Protein AF-A0A7S1S1S5-F1 (afdb_monomer_lite)

Structure (mmCIF, N/CA/C/O backbone):
data_AF-A0A7S1S1S5-F1
#
_entry.id   AF-A0A7S1S1S5-F1
#
loop_
_atom_site.group_PDB
_atom_site.id
_atom_site.type_symbol
_atom_site.label_atom_id
_atom_site.label_alt_id
_atom_site.label_comp_id
_atom_site.label_asym_id
_atom_site.label_entity_id
_atom_site.label_seq_id
_atom_site.pdbx_PDB_ins_code
_atom_site.Cartn_x
_atom_site.Cartn_y
_atom_site.Cartn_z
_atom_site.occupancy
_atom_site.B_iso_or_equiv
_atom_site.auth_seq_id
_atom_site.auth_comp_id
_atom_site.auth_asym_id
_atom_site.auth_atom_id
_atom_site.pdbx_PDB_model_num
ATOM 1 N N . ARG A 1 1 ? 4.922 -14.603 -1.356 1.00 50.31 1 ARG A N 1
ATOM 2 C CA . ARG A 1 1 ? 5.973 -14.947 -2.346 1.00 50.31 1 ARG A CA 1
ATOM 3 C C . ARG A 1 1 ? 5.656 -14.149 -3.603 1.00 50.31 1 ARG A C 1
ATOM 5 O O . ARG A 1 1 ? 4.478 -14.105 -3.944 1.00 50.31 1 ARG A O 1
ATOM 12 N N . MET A 1 2 ? 6.611 -13.424 -4.201 1.00 41.62 2 MET A N 1
ATOM 13 C CA . MET A 1 2 ? 6.336 -12.754 -5.485 1.00 41.62 2 MET A CA 1
ATOM 14 C C . MET A 1 2 ? 5.922 -13.810 -6.526 1.00 41.62 2 MET A C 1
ATOM 16 O O . MET A 1 2 ? 6.319 -14.955 -6.340 1.00 41.62 2 MET A O 1
ATOM 20 N N . PRO A 1 3 ? 5.069 -13.480 -7.516 1.00 41.44 3 PRO A N 1
ATOM 21 C CA . PRO A 1 3 ? 4.644 -14.436 -8.533 1.00 41.44 3 PRO A CA 1
ATOM 22 C C . PRO A 1 3 ? 5.728 -14.640 -9.606 1.00 41.44 3 PRO A C 1
ATOM 24 O O . PRO A 1 3 ? 6.526 -13.718 -9.837 1.00 41.44 3 PRO A O 1
ATOM 27 N N . PRO A 1 4 ? 5.705 -15.780 -10.325 1.00 43.69 4 PRO A N 1
ATOM 28 C CA . PRO A 1 4 ? 6.701 -16.079 -11.344 1.00 43.69 4 PRO A CA 1
ATOM 29 C C . PRO A 1 4 ? 6.782 -14.958 -12.387 1.00 43.69 4 PRO A C 1
ATOM 31 O O . PRO A 1 4 ? 5.736 -14.433 -12.785 1.00 43.69 4 PRO A O 1
ATOM 34 N N . PRO A 1 5 ? 7.987 -14.569 -12.849 1.00 51.41 5 PRO A N 1
ATOM 35 C CA . PRO A 1 5 ? 9.306 -15.176 -12.611 1.00 51.41 5 PRO A CA 1
ATOM 36 C C . PRO A 1 5 ? 10.100 -14.570 -11.433 1.00 51.41 5 PRO A C 1
ATOM 38 O O . PRO A 1 5 ? 11.313 -14.745 -11.368 1.00 51.41 5 PRO A O 1
ATOM 41 N N . TYR A 1 6 ? 9.462 -13.810 -10.541 1.00 59.28 6 TYR A N 1
ATOM 42 C CA . TYR A 1 6 ? 10.158 -13.046 -9.492 1.00 59.28 6 TYR A CA 1
ATOM 43 C C . TYR A 1 6 ? 10.265 -13.790 -8.155 1.00 59.28 6 TYR A C 1
ATOM 45 O O . TYR A 1 6 ? 10.678 -13.208 -7.150 1.00 59.28 6 TYR A O 1
ATOM 53 N N . ASP A 1 7 ? 9.870 -15.062 -8.139 1.00 50.50 7 ASP A N 1
ATOM 54 C CA . ASP A 1 7 ? 10.005 -15.975 -7.012 1.00 50.50 7 ASP A CA 1
ATOM 55 C C . ASP A 1 7 ? 11.476 -15.983 -6.572 1.00 50.50 7 ASP A C 1
ATOM 57 O O . ASP A 1 7 ? 12.373 -16.324 -7.336 1.00 50.50 7 ASP A O 1
ATOM 61 N N . ASP A 1 8 ? 11.720 -15.570 -5.330 1.00 52.34 8 ASP A N 1
ATOM 62 C CA . ASP A 1 8 ? 13.009 -15.664 -4.636 1.00 52.34 8 ASP A CA 1
ATOM 63 C C . ASP A 1 8 ? 14.132 -14.724 -5.138 1.00 52.34 8 ASP A C 1
ATOM 65 O O . ASP A 1 8 ? 15.265 -14.799 -4.658 1.00 52.34 8 ASP A O 1
ATOM 69 N N . VAL A 1 9 ? 13.828 -13.763 -6.018 1.00 48.09 9 VAL A N 1
ATOM 70 C CA . VAL A 1 9 ? 14.801 -12.739 -6.435 1.00 48.09 9 VAL A CA 1
ATOM 71 C C . VAL A 1 9 ? 14.789 -11.577 -5.437 1.00 48.09 9 VAL A C 1
ATOM 73 O O . VAL A 1 9 ? 14.011 -10.629 -5.557 1.00 48.09 9 VAL A O 1
ATOM 76 N N . ALA A 1 10 ? 15.662 -11.637 -4.431 1.00 51.69 10 ALA A N 1
ATOM 77 C CA . ALA A 1 10 ? 16.105 -10.424 -3.749 1.00 51.69 10 ALA A CA 1
ATOM 78 C C . ALA A 1 10 ? 16.878 -9.550 -4.752 1.00 51.69 10 ALA A C 1
ATOM 80 O O . ALA A 1 10 ? 17.476 -10.075 -5.693 1.00 51.69 10 ALA A O 1
ATOM 81 N N . ALA A 1 11 ? 16.888 -8.227 -4.565 1.00 51.31 11 ALA A N 1
ATOM 82 C CA . ALA A 1 11 ? 17.874 -7.399 -5.251 1.00 51.31 11 ALA A CA 1
ATOM 83 C C . ALA A 1 11 ? 19.258 -7.951 -4.879 1.00 51.31 11 ALA A C 1
ATOM 85 O O . ALA A 1 11 ? 19.667 -7.857 -3.725 1.00 51.31 11 ALA A O 1
ATOM 86 N N . LEU A 1 12 ? 19.906 -8.628 -5.827 1.00 52.56 12 LEU A N 1
ATOM 87 C CA . LEU A 1 12 ? 21.230 -9.192 -5.617 1.00 52.56 12 LEU A CA 1
ATOM 88 C C . LEU A 1 12 ? 22.216 -8.037 -5.496 1.00 52.56 12 LEU A C 1
ATOM 90 O O . LEU A 1 12 ? 22.081 -7.028 -6.201 1.00 52.56 12 LEU A O 1
ATOM 94 N N . ASP A 1 13 ? 23.215 -8.203 -4.634 1.00 56.25 13 ASP A N 1
ATOM 95 C CA . ASP A 1 13 ? 24.378 -7.333 -4.680 1.00 56.25 13 ASP A CA 1
ATOM 96 C C . ASP A 1 13 ? 24.932 -7.351 -6.110 1.00 56.25 13 ASP A C 1
ATOM 98 O O . ASP A 1 13 ? 25.000 -8.388 -6.778 1.00 56.25 13 ASP A O 1
ATOM 102 N N . ILE A 1 14 ? 25.241 -6.167 -6.637 1.00 60.12 14 ILE A N 1
ATOM 103 C CA . ILE A 1 14 ? 25.788 -6.063 -7.984 1.00 60.12 14 ILE A CA 1
ATOM 104 C C . ILE A 1 14 ? 27.209 -6.618 -7.921 1.00 60.12 14 ILE A C 1
ATOM 106 O O . ILE A 1 14 ? 28.094 -5.973 -7.360 1.00 60.12 14 ILE A O 1
ATOM 110 N N . GLU A 1 15 ? 27.410 -7.803 -8.502 1.00 68.50 15 GLU A N 1
ATOM 111 C CA . GLU A 1 15 ? 28.732 -8.422 -8.628 1.00 68.50 15 GLU A CA 1
ATOM 112 C C . GLU A 1 15 ? 29.760 -7.417 -9.182 1.00 68.50 15 GLU A C 1
ATOM 114 O O . GLU A 1 15 ? 29.417 -6.639 -10.083 1.00 68.50 15 GLU A O 1
ATOM 119 N N . PRO A 1 16 ? 31.022 -7.426 -8.714 1.00 65.56 16 PRO A N 1
ATOM 120 C CA . PRO A 1 16 ? 32.037 -6.454 -9.130 1.00 65.56 16 PRO A CA 1
ATOM 121 C C . PRO A 1 16 ? 32.195 -6.322 -10.654 1.00 65.56 16 PRO A C 1
ATOM 123 O O . PRO A 1 16 ? 32.402 -5.230 -11.179 1.00 65.56 16 PRO A O 1
ATOM 126 N N . GLU A 1 17 ? 32.015 -7.419 -11.384 1.00 68.25 17 GLU A N 1
ATOM 127 C CA . GLU A 1 17 ? 32.058 -7.472 -12.851 1.00 68.25 17 GLU A CA 1
ATOM 128 C C . GLU A 1 17 ? 30.870 -6.751 -13.512 1.00 68.25 17 GLU A C 1
ATOM 130 O O . GLU A 1 17 ? 31.008 -6.166 -14.586 1.00 68.25 17 GLU A O 1
ATOM 135 N N . ARG A 1 18 ? 29.700 -6.732 -12.861 1.00 61.31 18 ARG A N 1
ATOM 136 C CA . ARG A 1 18 ? 28.516 -5.976 -13.304 1.00 61.31 18 ARG A CA 1
ATOM 137 C C . ARG A 1 18 ? 28.617 -4.486 -12.974 1.00 61.31 18 ARG A C 1
ATOM 139 O O . ARG A 1 18 ? 27.943 -3.683 -13.611 1.00 61.31 18 ARG A O 1
ATOM 146 N N . LEU A 1 19 ? 29.487 -4.085 -12.048 1.00 59.56 19 LEU A N 1
ATOM 147 C CA . LEU A 1 19 ? 29.834 -2.670 -11.864 1.00 59.56 19 LEU A CA 1
ATOM 148 C C . LEU A 1 19 ? 30.665 -2.142 -13.046 1.00 59.56 19 LEU A C 1
ATOM 150 O O . LEU A 1 19 ? 30.599 -0.955 -13.351 1.00 59.56 19 LEU A O 1
ATOM 154 N N . ALA A 1 20 ? 31.376 -3.010 -13.777 1.00 63.19 20 ALA A N 1
ATOM 155 C CA . ALA A 1 20 ? 32.167 -2.608 -14.942 1.00 63.19 20 ALA A CA 1
ATOM 156 C C . ALA A 1 20 ? 31.312 -2.152 -16.145 1.00 63.19 20 ALA A C 1
ATOM 158 O O . ALA A 1 20 ? 31.790 -1.364 -16.960 1.00 63.19 20 ALA A O 1
ATOM 159 N N . VAL A 1 21 ? 30.047 -2.592 -16.249 1.00 63.66 21 VAL A N 1
ATOM 160 C CA . VAL A 1 21 ? 29.080 -2.082 -17.251 1.00 63.66 21 VAL A CA 1
ATOM 161 C C . VAL A 1 21 ? 28.391 -0.782 -16.820 1.00 63.66 21 VAL A C 1
ATOM 163 O O . VAL A 1 21 ? 27.798 -0.101 -17.655 1.00 63.66 21 VAL A O 1
ATOM 166 N N . MET A 1 22 ? 28.514 -0.393 -15.547 1.00 62.28 22 MET A N 1
ATOM 167 C CA . MET A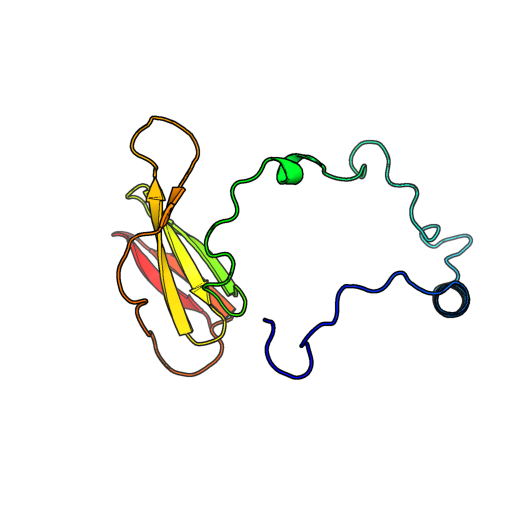 1 22 ? 28.112 0.916 -15.020 1.00 62.28 22 MET A CA 1
ATOM 168 C C . MET A 1 22 ? 29.319 1.614 -14.374 1.00 62.28 22 MET A C 1
ATOM 170 O O . MET A 1 22 ? 29.295 1.884 -13.173 1.00 62.28 22 MET A O 1
ATOM 174 N N . PRO A 1 23 ? 30.384 1.920 -15.137 1.00 58.75 23 PRO A N 1
ATOM 175 C CA . PRO A 1 23 ? 31.692 2.284 -14.584 1.00 58.75 23 PRO A CA 1
ATOM 176 C C . PRO A 1 23 ? 31.724 3.612 -13.797 1.00 58.75 23 PRO A C 1
ATOM 178 O O . PRO A 1 23 ? 32.790 4.041 -13.357 1.00 58.75 23 PRO A O 1
ATOM 181 N N . GLY A 1 24 ? 30.585 4.299 -13.626 1.00 64.50 24 GLY A N 1
ATOM 182 C CA . GLY A 1 24 ? 30.548 5.695 -13.195 1.00 64.50 24 GLY A CA 1
ATOM 183 C C . GLY A 1 24 ? 31.347 6.571 -14.166 1.00 64.50 24 GLY A C 1
ATOM 184 O O . GLY A 1 24 ? 31.688 6.145 -15.270 1.00 64.50 24 GLY A O 1
ATOM 185 N N . GLY A 1 25 ? 31.662 7.817 -13.809 1.00 56.00 25 GLY A N 1
ATOM 186 C CA . GLY A 1 25 ? 32.490 8.631 -14.702 1.00 56.00 25 GLY A CA 1
ATOM 187 C C . GLY A 1 25 ? 33.072 9.889 -14.078 1.00 56.00 25 GLY A C 1
ATOM 188 O O . GLY A 1 25 ? 32.675 10.310 -13.001 1.00 56.00 25 GLY A O 1
ATOM 189 N N . SER A 1 26 ? 33.969 10.544 -14.820 1.00 59.50 26 SER A N 1
ATOM 190 C CA . SER A 1 26 ? 34.549 11.859 -14.490 1.00 59.50 26 SER A CA 1
ATOM 191 C C . SER A 1 26 ? 33.558 13.034 -14.613 1.00 59.50 26 SER A C 1
ATOM 193 O O . SER A 1 26 ? 33.896 14.161 -14.257 1.00 59.50 26 SER A O 1
ATOM 195 N N . ARG A 1 27 ? 32.337 12.780 -15.117 1.00 52.62 27 ARG A N 1
ATOM 196 C CA . ARG A 1 27 ? 31.173 13.698 -15.147 1.00 52.62 27 ARG A CA 1
ATOM 197 C C . ARG A 1 27 ? 29.832 13.005 -14.826 1.00 52.62 27 ARG A C 1
ATOM 199 O O . ARG 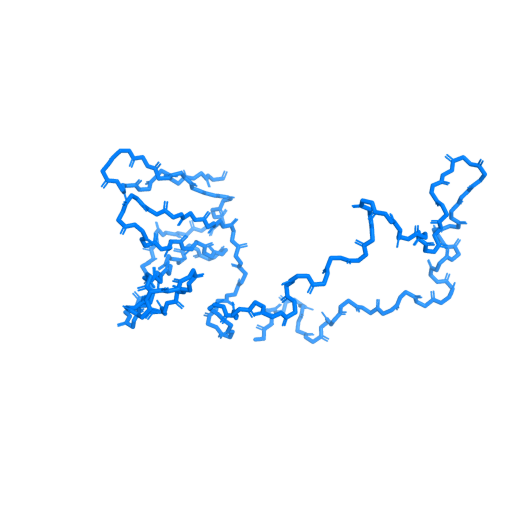A 1 27 ? 28.781 13.616 -14.987 1.00 52.62 27 ARG A O 1
ATOM 206 N N . GLY A 1 28 ? 29.861 11.735 -14.417 1.00 57.81 28 GLY A N 1
ATOM 207 C CA . GLY A 1 28 ? 28.691 10.980 -13.948 1.00 57.81 28 GLY A CA 1
ATOM 208 C C . GLY A 1 28 ? 28.772 10.762 -12.433 1.00 57.81 28 GLY A C 1
ATOM 209 O O . GLY A 1 28 ? 29.840 10.976 -11.858 1.00 57.81 28 GLY A O 1
ATOM 210 N N . PRO A 1 29 ? 27.685 10.355 -11.756 1.00 59.72 29 PRO A N 1
ATOM 211 C CA . PRO A 1 29 ? 27.762 10.027 -10.339 1.00 59.72 29 PRO A CA 1
ATOM 212 C C . PRO A 1 29 ? 28.721 8.848 -10.126 1.00 59.72 29 PRO A C 1
ATOM 214 O O . PRO A 1 29 ? 28.674 7.853 -10.851 1.00 59.72 29 PRO A O 1
ATOM 217 N N . VAL A 1 30 ? 29.604 8.979 -9.132 1.00 68.44 30 VAL A N 1
ATOM 218 C CA . VAL A 1 30 ? 30.442 7.871 -8.653 1.00 68.44 30 VAL A CA 1
ATOM 219 C C . VAL A 1 30 ? 29.511 6.733 -8.243 1.00 68.44 30 VAL A C 1
ATOM 221 O O . VAL A 1 30 ? 28.521 6.981 -7.554 1.00 68.44 30 VAL A O 1
ATOM 224 N N . TRP A 1 31 ? 29.804 5.510 -8.685 1.00 64.19 31 TRP A N 1
ATOM 225 C CA . TRP A 1 31 ? 29.032 4.327 -8.325 1.00 64.19 31 TRP A CA 1
ATOM 226 C C . TRP A 1 31 ? 29.912 3.317 -7.565 1.00 64.19 31 TRP A C 1
ATOM 228 O O . TRP A 1 31 ? 30.994 2.991 -8.052 1.00 64.19 31 TRP A O 1
ATOM 238 N N . PRO A 1 32 ? 29.467 2.809 -6.400 1.00 69.12 32 PRO A N 1
ATOM 239 C CA . PRO A 1 32 ? 28.256 3.222 -5.691 1.00 69.12 32 PRO A CA 1
ATOM 240 C C . PRO A 1 32 ? 28.360 4.674 -5.192 1.00 69.12 32 PRO A C 1
ATOM 242 O O . PRO A 1 32 ? 29.438 5.155 -4.843 1.00 69.12 32 PRO A O 1
ATOM 245 N N . ALA A 1 33 ? 27.231 5.386 -5.181 1.00 72.44 33 ALA A N 1
ATOM 246 C CA . ALA A 1 33 ? 27.193 6.774 -4.729 1.00 72.44 33 ALA A CA 1
ATOM 247 C C . ALA A 1 33 ? 27.558 6.872 -3.243 1.00 72.44 33 ALA A C 1
ATOM 249 O O . ALA A 1 33 ? 27.070 6.094 -2.421 1.00 72.44 33 ALA A O 1
ATOM 250 N N . ASN A 1 34 ? 28.376 7.862 -2.879 1.00 77.06 34 ASN A N 1
ATOM 251 C CA . ASN A 1 34 ? 28.626 8.172 -1.475 1.00 77.06 34 ASN A CA 1
ATOM 252 C C . ASN A 1 34 ? 27.421 8.931 -0.890 1.00 77.06 34 ASN A C 1
ATOM 254 O O . ASN A 1 34 ? 27.354 10.161 -0.918 1.00 77.06 34 ASN A O 1
ATOM 258 N N . LEU A 1 35 ? 26.437 8.172 -0.416 1.00 80.06 35 LEU A N 1
ATOM 259 C CA . LEU A 1 35 ? 25.174 8.663 0.128 1.00 80.06 35 LEU A CA 1
ATOM 260 C C . LEU A 1 35 ? 25.385 9.325 1.500 1.00 80.06 35 LEU A C 1
ATOM 262 O O . LEU A 1 35 ? 25.440 8.648 2.526 1.00 80.06 35 LEU A O 1
ATOM 266 N N . THR A 1 36 ? 25.488 10.656 1.525 1.00 81.50 36 THR A N 1
ATOM 267 C CA . THR A 1 36 ? 25.650 11.464 2.750 1.00 81.50 36 THR A CA 1
ATOM 268 C C . THR A 1 36 ? 24.704 12.672 2.764 1.00 81.50 36 THR A C 1
ATOM 270 O O . THR A 1 36 ? 24.103 13.023 1.745 1.00 81.50 36 THR A O 1
ATOM 273 N N . GLY A 1 37 ? 24.536 13.306 3.932 1.00 84.69 37 GLY A N 1
ATOM 274 C CA . GLY A 1 37 ? 23.687 14.493 4.086 1.00 84.69 37 GLY A CA 1
ATOM 275 C C . GLY A 1 37 ? 22.224 14.227 3.681 1.00 84.69 37 GLY A C 1
ATOM 276 O O . GLY A 1 37 ? 21.663 13.224 4.121 1.00 84.69 37 GLY A O 1
ATOM 277 N N . PRO A 1 38 ? 21.601 15.068 2.830 1.00 81.50 38 PRO A N 1
ATOM 278 C CA . PRO A 1 38 ? 20.225 14.870 2.349 1.00 81.50 38 PRO A CA 1
ATOM 279 C C . PRO A 1 38 ? 19.988 13.557 1.592 1.00 81.50 38 PRO A C 1
ATOM 281 O O . PRO A 1 38 ? 18.844 13.137 1.442 1.00 81.50 38 PRO A O 1
ATOM 284 N N . PHE A 1 39 ? 21.058 12.921 1.110 1.00 77.44 39 PHE A N 1
ATOM 285 C CA . PHE A 1 39 ? 21.012 11.668 0.359 1.00 77.44 39 PHE A CA 1
ATOM 286 C C . PHE A 1 39 ? 21.495 10.473 1.181 1.00 77.44 39 PHE A C 1
ATOM 288 O O . PHE A 1 39 ? 21.624 9.385 0.628 1.00 77.44 39 PHE A O 1
ATOM 295 N N . ALA A 1 40 ? 21.794 10.658 2.474 1.00 82.69 40 ALA A N 1
ATOM 296 C CA . ALA A 1 40 ? 22.146 9.558 3.363 1.00 82.69 40 ALA A CA 1
ATOM 297 C C . ALA A 1 40 ? 21.047 8.487 3.367 1.00 82.69 40 ALA A C 1
ATOM 299 O O . ALA A 1 40 ? 19.868 8.788 3.160 1.00 82.69 40 ALA A O 1
ATOM 300 N N . LYS A 1 41 ? 21.435 7.229 3.617 1.00 76.56 41 LYS A N 1
ATOM 301 C CA . LYS A 1 41 ? 20.482 6.114 3.709 1.00 76.56 41 LYS A CA 1
ATOM 302 C C . LYS A 1 41 ? 19.335 6.484 4.654 1.00 76.56 41 LYS A C 1
ATOM 304 O O . LYS A 1 41 ? 19.564 6.869 5.800 1.00 76.56 41 LYS A O 1
ATOM 309 N N . ASN A 1 42 ? 18.102 6.377 4.161 1.00 76.81 42 ASN A N 1
ATOM 310 C CA . ASN A 1 42 ? 16.919 6.637 4.965 1.00 76.81 42 ASN A CA 1
ATOM 311 C C . ASN A 1 42 ? 16.611 5.411 5.826 1.00 76.81 42 ASN A C 1
ATOM 313 O O . ASN A 1 42 ? 16.037 4.436 5.351 1.00 76.81 42 ASN A O 1
ATOM 317 N N . GLU A 1 43 ? 16.978 5.495 7.100 1.00 81.88 43 GLU A N 1
ATOM 318 C CA . GLU A 1 43 ? 16.763 4.419 8.068 1.00 81.88 43 GLU A CA 1
ATOM 319 C C . GLU A 1 43 ? 15.437 4.536 8.827 1.00 81.88 43 GLU A C 1
ATOM 321 O O . GLU A 1 43 ? 15.112 3.663 9.626 1.00 81.88 43 GLU A O 1
ATOM 326 N N . ARG A 1 44 ? 14.632 5.575 8.559 1.00 77.62 44 ARG A N 1
ATOM 327 C CA . ARG A 1 44 ? 13.373 5.832 9.284 1.00 77.62 44 ARG A CA 1
ATOM 328 C C . ARG A 1 44 ? 12.349 4.709 9.129 1.00 77.62 44 ARG A C 1
ATOM 330 O O . ARG A 1 44 ? 11.484 4.554 9.977 1.00 77.62 44 ARG A O 1
ATOM 337 N N . LEU A 1 45 ? 12.433 3.941 8.044 1.00 76.44 45 LEU A N 1
ATOM 338 C CA . LEU A 1 45 ? 11.505 2.846 7.768 1.00 76.44 45 LEU A CA 1
ATOM 339 C C . LEU A 1 45 ? 11.887 1.532 8.467 1.00 76.44 45 LEU A C 1
ATOM 341 O O . LEU A 1 45 ? 11.118 0.578 8.383 1.00 76.44 45 LEU A O 1
ATOM 345 N N . LYS A 1 46 ? 13.031 1.461 9.167 1.00 80.25 46 LYS A N 1
ATOM 346 C CA . LYS A 1 46 ? 13.411 0.267 9.944 1.00 80.25 46 LYS A CA 1
ATOM 347 C C . LYS A 1 46 ? 12.435 -0.032 11.078 1.00 80.25 46 LYS A C 1
ATOM 349 O O . LYS A 1 46 ? 12.188 -1.198 11.364 1.00 80.25 46 LYS A O 1
ATOM 354 N N . ASP A 1 47 ? 11.852 1.015 11.650 1.00 77.94 47 ASP A N 1
ATOM 355 C CA . ASP A 1 47 ? 10.898 0.922 12.756 1.00 77.94 47 ASP A CA 1
ATOM 356 C C . ASP A 1 47 ? 9.436 0.984 12.275 1.00 77.94 47 ASP A C 1
ATOM 358 O O . ASP A 1 47 ? 8.505 1.063 13.077 1.00 77.94 47 ASP A O 1
ATOM 362 N N . ALA A 1 48 ? 9.209 0.972 10.956 1.00 81.25 48 ALA A N 1
ATOM 363 C CA . ALA A 1 48 ? 7.868 1.051 10.397 1.00 81.25 48 ALA A CA 1
ATOM 364 C C . ALA A 1 48 ? 7.099 -0.258 10.615 1.00 81.25 48 ALA A C 1
ATOM 366 O O . ALA A 1 48 ? 7.617 -1.361 10.428 1.00 81.25 48 ALA A O 1
ATOM 367 N N . THR A 1 49 ? 5.814 -0.134 10.945 1.00 83.00 49 THR A N 1
ATOM 368 C CA . THR A 1 49 ? 4.911 -1.288 10.973 1.00 83.00 49 THR A CA 1
ATOM 369 C C . THR A 1 49 ? 4.637 -1.750 9.546 1.00 83.00 49 THR A C 1
ATOM 371 O O . THR A 1 49 ? 4.214 -0.963 8.697 1.00 83.00 49 THR A O 1
ATOM 374 N N . ARG A 1 50 ? 4.864 -3.038 9.275 1.00 85.69 50 ARG A N 1
ATOM 375 C CA . ARG A 1 50 ? 4.573 -3.640 7.974 1.00 85.69 50 ARG A CA 1
ATOM 376 C C . ARG A 1 50 ? 3.085 -3.948 7.871 1.00 85.69 50 ARG A C 1
ATOM 378 O O . ARG A 1 50 ? 2.580 -4.868 8.506 1.00 85.69 50 ARG A O 1
ATOM 385 N N . LEU A 1 51 ? 2.386 -3.165 7.060 1.00 85.94 51 LEU A N 1
ATOM 386 C CA . LEU A 1 51 ? 0.971 -3.356 6.767 1.00 85.94 51 LEU A CA 1
ATOM 387 C C . LEU A 1 51 ? 0.817 -4.201 5.492 1.00 85.94 51 LEU A C 1
ATOM 389 O O . LEU A 1 51 ? 1.557 -4.005 4.530 1.00 85.94 51 LEU A O 1
ATOM 393 N N . PHE A 1 52 ? -0.140 -5.133 5.484 1.00 85.00 52 PHE A N 1
ATOM 394 C CA . PHE A 1 52 ? -0.429 -6.056 4.370 1.00 85.00 52 PHE A CA 1
ATOM 395 C C . PHE A 1 52 ? 0.692 -7.046 3.988 1.00 85.00 52 PHE A C 1
ATOM 397 O O . PHE A 1 52 ? 0.613 -7.694 2.938 1.00 85.00 52 PHE A O 1
ATOM 404 N N . GLU A 1 53 ? 1.729 -7.204 4.816 1.00 86.25 53 GLU A N 1
ATOM 405 C CA . GLU A 1 53 ? 2.807 -8.162 4.552 1.00 86.25 53 GLU A CA 1
ATOM 406 C C . GLU A 1 53 ? 2.252 -9.582 4.368 1.00 86.25 53 GLU A C 1
ATOM 408 O O . GLU A 1 53 ? 1.385 -10.038 5.111 1.00 86.25 53 GLU A O 1
ATOM 413 N N . GLY A 1 54 ? 2.697 -10.262 3.309 1.00 84.06 54 GLY A N 1
ATOM 414 C CA . GLY A 1 54 ? 2.226 -11.605 2.956 1.00 84.06 54 GLY A CA 1
ATOM 415 C C . GLY A 1 54 ? 0.774 -11.689 2.464 1.00 84.06 54 GLY A C 1
ATOM 416 O O . GLY A 1 54 ? 0.372 -12.754 2.005 1.00 84.06 54 GLY A O 1
ATOM 417 N N . THR A 1 55 ? 0.013 -10.592 2.513 1.00 81.56 55 THR A N 1
ATOM 418 C CA . THR A 1 55 ? -1.409 -10.553 2.131 1.00 81.56 55 THR A CA 1
ATOM 419 C C . THR A 1 55 ? -1.598 -10.097 0.686 1.00 81.56 55 THR A C 1
ATOM 421 O O . THR A 1 55 ? -2.515 -10.551 0.008 1.00 81.56 55 THR A O 1
ATOM 424 N N . ILE A 1 56 ? -0.723 -9.212 0.198 1.00 84.50 56 ILE A N 1
ATOM 425 C CA . ILE A 1 56 ? -0.892 -8.546 -1.099 1.00 84.50 56 ILE A CA 1
ATOM 426 C C . ILE A 1 56 ? 0.203 -8.958 -2.075 1.00 84.50 56 ILE A C 1
ATOM 428 O O . ILE A 1 56 ? 1.345 -9.225 -1.691 1.00 84.50 56 ILE A O 1
ATOM 432 N N . LEU A 1 57 ? -0.132 -8.968 -3.361 1.00 78.44 57 LEU A N 1
ATOM 433 C CA . LEU A 1 57 ? 0.797 -9.311 -4.433 1.00 78.44 57 LEU A CA 1
ATOM 434 C C . LEU A 1 57 ? 1.096 -8.088 -5.301 1.00 78.44 57 LEU A C 1
ATOM 436 O O . LEU A 1 57 ? 0.809 -8.075 -6.493 1.00 78.44 57 LEU A O 1
ATOM 440 N N . GLY A 1 58 ? 1.738 -7.089 -4.697 1.00 83.50 58 GLY A N 1
ATOM 441 C CA . GLY A 1 58 ? 2.159 -5.852 -5.357 1.00 83.50 58 GLY A CA 1
ATOM 442 C C . GLY A 1 58 ? 1.143 -4.722 -5.195 1.00 83.50 58 GLY A C 1
ATOM 443 O O . GLY A 1 58 ? -0.012 -4.863 -5.580 1.00 83.50 58 GLY A O 1
ATOM 444 N N . SER A 1 59 ? 1.601 -3.608 -4.626 1.00 87.69 59 SER A N 1
ATOM 445 C CA . SER A 1 59 ? 0.824 -2.378 -4.452 1.00 87.69 59 SER A CA 1
ATOM 446 C C . SER A 1 59 ? 0.885 -1.531 -5.721 1.00 87.69 59 SER A C 1
ATOM 448 O O . SER A 1 59 ? 1.976 -1.329 -6.251 1.00 87.69 59 SER A O 1
ATOM 450 N N . GLU A 1 60 ? -0.251 -0.982 -6.149 1.00 91.06 60 GLU A N 1
ATOM 451 C CA . GLU A 1 60 ? -0.306 0.037 -7.211 1.00 91.06 60 GLU A CA 1
ATOM 452 C C . GLU A 1 60 ? -0.530 1.427 -6.623 1.00 91.06 60 GLU A C 1
ATOM 454 O O . GLU A 1 60 ? 0.172 2.372 -6.969 1.00 91.06 60 GLU A O 1
ATOM 459 N N . SER A 1 61 ? -1.467 1.561 -5.679 1.00 91.44 61 SER A N 1
ATOM 460 C CA . SER A 1 61 ? -1.791 2.860 -5.086 1.00 91.44 61 SER A CA 1
ATOM 461 C C . SER A 1 61 ? -2.309 2.733 -3.661 1.00 91.44 61 SER A C 1
ATOM 463 O O . SER A 1 61 ? -2.934 1.739 -3.290 1.00 91.44 61 SER A O 1
ATOM 465 N N . VAL A 1 62 ? -2.070 3.773 -2.864 1.00 91.94 62 VAL A N 1
ATOM 466 C CA . VAL A 1 62 ? -2.526 3.889 -1.479 1.00 91.94 62 VAL A CA 1
ATOM 467 C C . VAL A 1 62 ? -3.033 5.305 -1.219 1.00 91.94 62 VAL A C 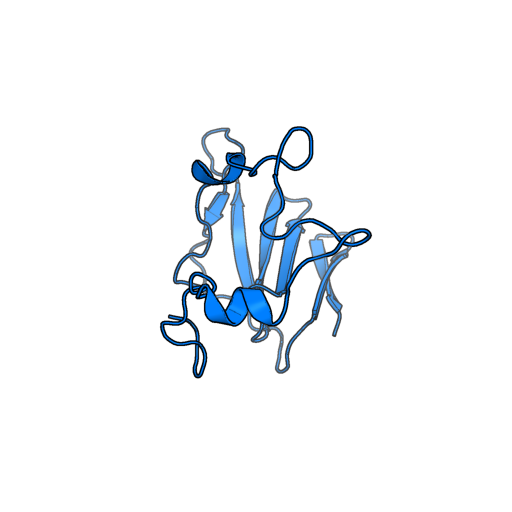1
ATOM 469 O O . VAL A 1 62 ? -2.440 6.275 -1.689 1.00 91.94 62 VAL A O 1
ATOM 472 N N . ALA A 1 63 ? -4.123 5.434 -0.468 1.00 92.00 63 ALA A N 1
ATOM 473 C CA . ALA A 1 63 ? -4.649 6.725 -0.036 1.00 92.00 63 ALA A CA 1
ATOM 474 C C . ALA A 1 63 ? -5.324 6.612 1.331 1.00 92.00 63 ALA A C 1
ATOM 476 O O . ALA A 1 63 ? -5.871 5.567 1.679 1.00 92.00 63 ALA A O 1
ATOM 477 N N . VAL A 1 64 ? -5.317 7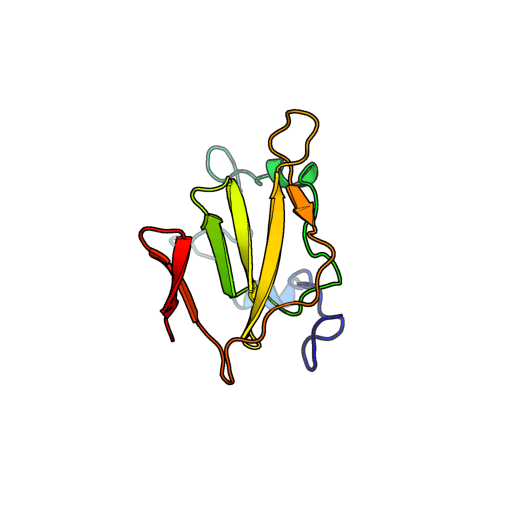.708 2.087 1.00 90.94 64 VAL A N 1
ATOM 478 C CA . VAL A 1 64 ? -6.073 7.830 3.337 1.00 90.94 64 VAL A CA 1
ATOM 479 C C . VAL A 1 64 ? -7.394 8.526 3.028 1.00 90.94 64 VAL A C 1
ATOM 481 O O . VAL A 1 64 ? -7.414 9.620 2.462 1.00 90.94 64 VAL A O 1
ATOM 484 N N . ALA A 1 65 ? -8.502 7.875 3.358 1.00 89.25 65 ALA A N 1
ATOM 485 C CA . ALA A 1 65 ? -9.843 8.413 3.205 1.00 89.25 65 ALA A CA 1
ATOM 486 C C . ALA A 1 65 ? -10.125 9.523 4.227 1.00 89.25 65 ALA A C 1
ATOM 488 O O . ALA A 1 65 ? -9.484 9.570 5.275 1.00 89.25 65 ALA A O 1
ATOM 489 N N . PRO A 1 66 ? -11.140 10.378 3.994 1.00 87.19 66 PRO A N 1
ATOM 490 C CA . PRO A 1 66 ? -11.553 11.382 4.977 1.00 87.19 66 PRO A CA 1
ATOM 491 C C . PRO A 1 66 ? -11.939 10.802 6.347 1.00 87.19 66 PRO A C 1
ATOM 493 O O . PRO A 1 66 ? -11.853 11.501 7.350 1.00 87.19 66 PRO A O 1
ATOM 496 N N . SER A 1 67 ? -12.344 9.527 6.406 1.00 86.12 67 SER A N 1
ATOM 497 C CA . SER A 1 67 ? -12.599 8.805 7.661 1.00 86.12 67 SER A CA 1
ATOM 498 C C . SER A 1 67 ? -11.330 8.455 8.447 1.00 86.12 67 SER A C 1
ATOM 500 O O . SER A 1 67 ? -11.431 8.002 9.583 1.00 86.12 67 SER A O 1
ATOM 502 N N . GLY A 1 68 ? -10.151 8.623 7.848 1.00 89.25 68 GLY A N 1
ATOM 503 C CA . GLY A 1 68 ? -8.875 8.146 8.369 1.00 89.25 68 GLY A CA 1
ATOM 504 C C . GLY A 1 68 ? -8.532 6.718 7.948 1.00 89.25 68 GLY A C 1
ATOM 505 O O . GLY A 1 68 ? -7.426 6.276 8.222 1.00 89.25 68 GLY A O 1
ATOM 506 N N . ASP A 1 69 ? -9.424 5.994 7.267 1.00 90.25 69 ASP A N 1
ATOM 507 C CA . ASP A 1 69 ? -9.110 4.649 6.774 1.00 90.25 69 ASP A CA 1
ATOM 508 C C . ASP A 1 69 ? -8.064 4.700 5.660 1.00 90.25 69 ASP A C 1
ATOM 510 O O . ASP A 1 69 ? -8.166 5.497 4.728 1.00 90.25 69 ASP A O 1
ATOM 514 N N . LEU A 1 70 ? -7.105 3.783 5.697 1.00 92.00 70 LEU A N 1
ATOM 515 C CA . LEU A 1 70 ? -6.176 3.556 4.603 1.00 92.00 70 LEU A CA 1
ATOM 516 C C . LEU A 1 70 ? -6.794 2.577 3.607 1.00 92.00 70 LEU A C 1
ATOM 518 O O . LEU A 1 70 ? -7.220 1.475 3.961 1.00 92.00 70 LEU A O 1
ATOM 522 N N . VAL A 1 71 ? -6.805 2.984 2.344 1.00 91.88 71 VAL A N 1
ATOM 523 C CA . VAL A 1 71 ? -7.256 2.195 1.200 1.00 91.88 71 VAL A CA 1
ATOM 524 C C . VAL A 1 71 ? -6.036 1.855 0.358 1.00 91.88 71 VAL A C 1
ATOM 526 O O . VAL A 1 71 ? -5.282 2.751 -0.021 1.00 91.88 71 VAL A O 1
ATOM 529 N N . MET A 1 72 ? -5.840 0.574 0.062 1.00 92.75 72 MET A N 1
ATOM 530 C CA . MET A 1 72 ? -4.735 0.092 -0.765 1.00 92.75 72 MET A CA 1
ATOM 531 C C . MET A 1 72 ? -5.282 -0.726 -1.930 1.00 92.75 72 MET A C 1
ATOM 533 O O . MET A 1 72 ? -6.080 -1.641 -1.729 1.00 92.75 72 MET A O 1
ATOM 537 N N . LEU A 1 73 ? -4.864 -0.369 -3.140 1.00 92.12 73 LEU A N 1
ATOM 538 C CA . LEU A 1 73 ? -5.202 -1.055 -4.378 1.00 92.12 73 LEU A CA 1
ATOM 539 C C . LEU A 1 73 ? -4.005 -1.879 -4.848 1.00 92.12 73 LEU A C 1
ATOM 541 O O . LEU A 1 73 ? -2.918 -1.331 -5.063 1.00 92.12 73 LEU A O 1
ATOM 545 N N . ASP A 1 74 ? -4.216 -3.178 -5.029 1.00 91.62 74 ASP A N 1
ATOM 546 C CA . ASP A 1 74 ? -3.198 -4.070 -5.570 1.00 91.62 74 ASP A CA 1
ATOM 547 C C . ASP A 1 74 ? -3.260 -4.188 -7.100 1.00 91.62 74 ASP A C 1
ATOM 549 O O . ASP A 1 74 ? -4.231 -3.796 -7.758 1.00 91.62 74 ASP A O 1
ATOM 553 N N . LYS A 1 75 ? -2.199 -4.762 -7.675 1.00 90.06 75 LYS A N 1
ATOM 554 C CA . LYS A 1 75 ? -2.027 -4.882 -9.133 1.00 90.06 75 LYS A CA 1
ATOM 555 C C . LYS A 1 75 ? -3.051 -5.764 -9.838 1.00 90.06 75 LYS A C 1
ATOM 557 O O . LYS A 1 75 ? -3.075 -5.785 -11.067 1.00 90.06 75 LYS A O 1
ATOM 562 N N . PHE A 1 76 ? -3.830 -6.533 -9.083 1.00 90.38 76 PHE A N 1
ATOM 563 C CA . PHE A 1 76 ? -4.835 -7.450 -9.607 1.00 90.38 76 PHE A CA 1
ATOM 564 C C . PHE A 1 76 ? -6.254 -6.898 -9.468 1.00 90.38 76 PHE A C 1
ATOM 566 O O . PHE A 1 76 ? -7.205 -7.607 -9.789 1.00 90.38 76 PHE A O 1
ATOM 573 N N . GLY A 1 77 ? -6.409 -5.650 -9.019 1.00 89.12 77 GLY A N 1
ATOM 574 C CA . GLY A 1 77 ? -7.717 -5.023 -8.875 1.00 89.12 77 GLY A CA 1
ATOM 575 C C . GLY A 1 77 ? -8.428 -5.400 -7.578 1.00 89.12 77 GLY A C 1
ATOM 576 O O . GLY A 1 77 ? -9.657 -5.324 -7.523 1.00 89.12 77 GLY A O 1
ATOM 577 N N . TYR A 1 78 ? -7.701 -5.809 -6.536 1.00 91.56 78 TYR A N 1
ATOM 578 C CA . TYR A 1 78 ? -8.270 -5.950 -5.198 1.00 91.56 78 TYR A CA 1
ATOM 579 C C . TYR A 1 78 ? -7.972 -4.726 -4.336 1.00 91.56 78 TYR A C 1
ATOM 581 O O . TYR A 1 78 ? -6.852 -4.215 -4.285 1.00 91.56 78 TYR A O 1
ATOM 589 N N . VAL A 1 79 ? -8.999 -4.281 -3.621 1.00 90.88 79 VAL A N 1
ATOM 590 C CA . VAL A 1 79 ? -8.949 -3.181 -2.668 1.00 90.88 79 VAL A CA 1
ATOM 591 C C . VAL A 1 79 ? -8.944 -3.745 -1.256 1.00 90.88 79 V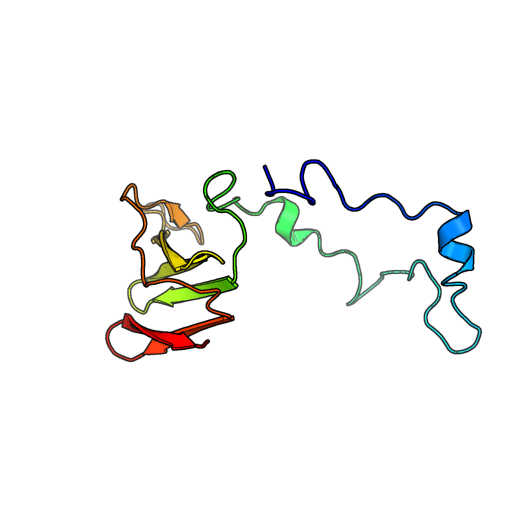AL A C 1
ATOM 593 O O . VAL A 1 79 ? -9.859 -4.464 -0.846 1.00 90.88 79 VAL A O 1
ATOM 596 N N . HIS A 1 80 ? -7.924 -3.362 -0.502 1.00 92.50 80 HIS A N 1
ATOM 597 C CA . HIS A 1 80 ? -7.704 -3.732 0.888 1.00 92.50 80 HIS A CA 1
ATOM 598 C C . HIS A 1 80 ? -7.854 -2.496 1.773 1.00 92.50 80 HIS A C 1
ATOM 600 O O . HIS A 1 80 ? -7.629 -1.365 1.330 1.00 92.50 80 HIS A O 1
ATOM 606 N N . ARG A 1 81 ? -8.245 -2.703 3.032 1.00 92.00 81 ARG A N 1
ATOM 607 C CA . ARG A 1 81 ? -8.490 -1.616 3.984 1.00 92.00 81 ARG A CA 1
ATOM 608 C C . ARG A 1 81 ? -7.759 -1.845 5.295 1.00 92.00 81 ARG A C 1
ATOM 610 O O . ARG A 1 81 ? -7.702 -2.963 5.805 1.00 92.00 81 ARG A O 1
ATOM 617 N N . ALA A 1 82 ? -7.265 -0.757 5.858 1.00 92.50 82 ALA A N 1
ATOM 618 C CA . ALA A 1 82 ? -6.808 -0.687 7.232 1.00 92.50 82 ALA A CA 1
ATOM 619 C C . ALA A 1 82 ? -7.424 0.544 7.897 1.00 92.50 82 ALA A C 1
ATOM 621 O O . ALA A 1 82 ? -7.728 1.530 7.229 1.00 92.50 82 ALA A O 1
ATOM 622 N N . ARG A 1 83 ? -7.616 0.487 9.207 1.00 92.38 83 ARG A N 1
ATOM 623 C CA . ARG A 1 83 ? -8.186 1.575 10.009 1.00 92.38 83 ARG A CA 1
ATOM 624 C C . ARG A 1 83 ? -7.148 2.081 11.007 1.00 92.38 83 ARG A C 1
ATOM 626 O O . ARG A 1 83 ? -6.266 1.303 11.376 1.00 92.38 83 ARG A O 1
ATOM 633 N N . PRO A 1 84 ? -7.228 3.340 11.456 1.00 91.44 84 PRO A N 1
ATOM 634 C CA . PRO A 1 84 ? -6.369 3.831 12.525 1.00 91.44 84 PRO A CA 1
ATOM 635 C C . PRO A 1 84 ? -6.505 2.962 13.780 1.00 91.44 84 PRO A C 1
ATOM 637 O O . PRO A 1 84 ? -7.615 2.580 14.160 1.00 91.44 84 PRO A O 1
ATOM 640 N N . ALA A 1 85 ? -5.388 2.650 14.433 1.00 88.06 85 ALA A N 1
ATOM 641 C CA . ALA A 1 85 ? -5.405 1.863 15.658 1.00 88.06 85 ALA A CA 1
ATOM 642 C C . ALA A 1 85 ? -6.056 2.653 16.810 1.00 88.06 85 ALA A C 1
ATOM 644 O O . ALA A 1 85 ? -5.755 3.825 17.038 1.00 88.06 85 ALA A O 1
ATOM 645 N N . ALA A 1 86 ? -6.909 1.995 17.603 1.00 75.50 86 ALA A N 1
ATOM 646 C CA . ALA A 1 86 ? -7.679 2.644 18.674 1.00 75.50 86 ALA A CA 1
ATOM 647 C C . ALA A 1 86 ? -6.818 3.267 19.796 1.00 75.50 86 ALA A C 1
ATOM 649 O O . ALA A 1 86 ? -7.273 4.156 20.515 1.00 75.50 86 ALA A O 1
ATOM 650 N N . LYS A 1 87 ? -5.568 2.818 19.965 1.00 64.25 87 LYS A N 1
ATOM 651 C CA . LYS A 1 87 ? -4.627 3.333 20.973 1.00 64.25 87 LYS A CA 1
ATOM 652 C C . LYS A 1 87 ? -3.744 4.456 20.410 1.00 64.25 87 LYS A C 1
ATOM 654 O O . LYS A 1 87 ? -2.528 4.333 20.426 1.00 64.25 87 LYS A O 1
ATOM 659 N N . GLY A 1 88 ? -4.364 5.536 19.931 1.00 52.22 88 GLY A N 1
ATOM 660 C CA . GLY A 1 88 ? -3.773 6.884 19.852 1.00 52.22 88 GLY A CA 1
ATOM 661 C C . GLY A 1 88 ? -2.355 7.028 19.279 1.00 52.22 88 GLY A C 1
ATOM 662 O O . GLY A 1 88 ? -1.598 7.855 19.779 1.00 52.22 88 GLY A O 1
ATOM 663 N N . GLY A 1 89 ? -1.986 6.248 18.265 1.00 60.59 89 GLY A N 1
ATOM 664 C CA . GLY A 1 89 ? -0.716 6.387 17.550 1.00 60.59 89 GLY A CA 1
ATOM 665 C C . GLY A 1 89 ? -0.938 6.535 16.048 1.00 60.59 89 GLY A C 1
ATOM 666 O O . GLY A 1 89 ? -2.010 6.194 15.552 1.00 60.59 89 GLY A O 1
ATOM 667 N N . ASP A 1 90 ? 0.092 6.987 15.327 1.00 71.62 90 ASP A N 1
ATOM 668 C CA . ASP A 1 90 ? 0.144 7.068 13.854 1.00 71.62 90 ASP A CA 1
ATOM 669 C C . ASP A 1 90 ? 0.218 5.669 13.191 1.00 71.62 90 ASP A C 1
ATOM 671 O O . ASP A 1 90 ? 0.988 5.434 12.257 1.00 71.62 90 ASP A O 1
ATOM 675 N N . SER A 1 91 ? -0.532 4.694 13.709 1.00 83.75 91 SER A N 1
ATOM 676 C CA . SER A 1 91 ? -0.511 3.296 13.282 1.00 83.75 91 SER A CA 1
ATOM 677 C C . SER A 1 91 ? -1.869 2.833 12.760 1.00 83.75 91 SER A C 1
ATOM 679 O O . SER A 1 91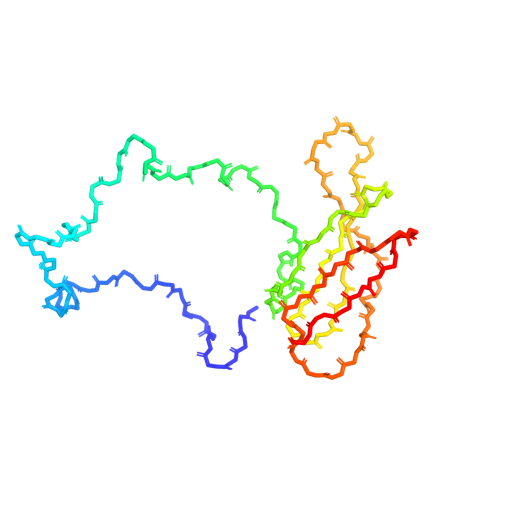 ? -2.921 3.385 13.083 1.00 83.75 91 SER A O 1
ATOM 681 N N . TYR A 1 92 ? -1.827 1.796 11.926 1.00 90.12 92 TYR A N 1
ATOM 682 C CA . TYR A 1 92 ? -2.988 1.208 11.271 1.00 90.12 92 TYR A CA 1
ATOM 683 C C . TYR A 1 92 ? -3.111 -0.271 11.626 1.00 90.12 92 TYR A C 1
ATOM 685 O O . TYR A 1 92 ? -2.108 -0.975 11.747 1.00 90.12 92 TYR A O 1
ATOM 693 N N . GLU A 1 93 ? -4.345 -0.748 11.727 1.00 90.94 93 GLU A N 1
ATOM 694 C CA . GLU A 1 93 ? -4.688 -2.161 11.863 1.00 90.94 93 GLU A CA 1
ATOM 695 C C . GLU A 1 93 ? -5.493 -2.625 10.648 1.00 90.94 93 GLU A C 1
ATOM 697 O O . GLU A 1 93 ? -6.342 -1.898 10.124 1.00 90.94 93 GLU A O 1
ATOM 702 N N . LEU A 1 94 ? -5.222 -3.844 10.178 1.00 89.62 94 LEU A N 1
ATOM 703 C CA . LEU A 1 94 ? -5.957 -4.419 9.057 1.00 89.62 94 LEU A CA 1
ATOM 704 C C . LEU A 1 94 ? -7.435 -4.573 9.421 1.00 89.62 94 LEU A C 1
ATOM 706 O O . LEU A 1 94 ? -7.791 -4.993 10.524 1.00 89.62 94 LEU A O 1
ATOM 710 N N . VAL A 1 95 ? -8.308 -4.233 8.477 1.00 88.50 95 VAL A N 1
ATOM 711 C CA . VAL A 1 95 ? -9.724 -4.568 8.598 1.00 88.50 95 VAL A CA 1
ATOM 712 C C . VAL A 1 95 ? -9.873 -6.029 8.187 1.00 88.50 95 VAL A C 1
ATOM 714 O O . VAL A 1 95 ? -9.615 -6.369 7.035 1.00 88.50 95 VAL A O 1
ATOM 717 N N . GLU A 1 96 ? -10.285 -6.889 9.119 1.00 82.62 96 GLU A N 1
ATOM 718 C CA . GLU A 1 96 ? -10.580 -8.301 8.848 1.00 82.62 96 GLU A CA 1
ATOM 719 C C . GLU A 1 96 ? -11.877 -8.428 8.035 1.00 82.62 96 GLU A C 1
ATOM 721 O O . GLU A 1 96 ? -12.955 -8.719 8.550 1.00 82.62 96 GLU A O 1
ATOM 726 N N . ALA A 1 97 ? -11.777 -8.147 6.741 1.00 83.94 97 ALA A N 1
ATOM 727 C CA . ALA A 1 97 ? -12.832 -8.335 5.761 1.00 83.94 97 ALA A CA 1
ATOM 728 C C . ALA A 1 97 ? -12.214 -8.836 4.447 1.00 83.94 97 ALA A C 1
ATOM 730 O O . ALA A 1 97 ? -11.080 -8.465 4.130 1.00 83.94 97 ALA A O 1
ATOM 731 N N . PRO A 1 98 ? -12.936 -9.654 3.658 1.00 87.62 98 PRO A N 1
ATOM 732 C CA . PRO A 1 98 ? -12.487 -10.015 2.321 1.00 87.62 98 PRO A CA 1
ATOM 733 C C . PRO A 1 98 ? -12.203 -8.759 1.481 1.00 87.62 98 PRO A C 1
ATOM 735 O O . PRO A 1 98 ? -12.983 -7.801 1.547 1.00 87.62 98 PRO A O 1
ATOM 738 N N . PRO A 1 99 ? -11.121 -8.742 0.684 1.00 89.88 99 PRO A N 1
ATOM 739 C CA . PRO A 1 99 ? -10.819 -7.602 -0.165 1.00 89.88 99 PRO A CA 1
ATOM 740 C C . PRO A 1 99 ? -11.882 -7.435 -1.255 1.00 89.88 99 PRO A C 1
ATOM 742 O O . PRO A 1 99 ? -12.448 -8.408 -1.760 1.00 89.88 99 PRO A O 1
ATOM 745 N N . LEU A 1 100 ? -12.142 -6.186 -1.638 1.00 90.31 100 LEU A N 1
ATOM 746 C CA . LEU A 1 100 ? -13.123 -5.861 -2.671 1.00 90.31 100 LEU A CA 1
ATOM 747 C C . LEU A 1 100 ? -12.476 -5.948 -4.054 1.00 90.31 100 LEU A C 1
ATOM 749 O O . LEU A 1 100 ? -11.492 -5.266 -4.315 1.00 90.31 100 LEU A O 1
ATOM 753 N N . TYR A 1 101 ? -13.051 -6.737 -4.958 1.00 90.94 101 TYR A N 1
ATOM 754 C CA . TYR A 1 101 ? -12.593 -6.817 -6.344 1.00 90.94 101 TYR A CA 1
ATOM 755 C C . TYR A 1 101 ? -13.285 -5.761 -7.215 1.00 90.94 101 TYR A C 1
ATOM 757 O O . TYR A 1 101 ? -14.513 -5.739 -7.296 1.00 90.94 101 TYR A O 1
ATOM 765 N N . ILE A 1 102 ? -12.506 -4.895 -7.866 1.00 88.69 102 ILE A N 1
ATOM 766 C CA . ILE A 1 102 ? -13.020 -3.775 -8.679 1.00 88.69 102 ILE A CA 1
ATOM 767 C C . ILE A 1 102 ? -13.072 -4.068 -10.182 1.00 88.69 102 ILE A C 1
ATOM 769 O O . ILE A 1 102 ? -13.648 -3.286 -10.936 1.00 88.69 102 ILE A O 1
ATOM 773 N N . GLY A 1 103 ? -12.505 -5.191 -10.622 1.00 85.31 103 GLY A N 1
ATOM 774 C CA . GLY A 1 103 ? -12.539 -5.615 -12.017 1.00 85.31 103 GLY A CA 1
ATOM 775 C C . GLY A 1 103 ? -11.173 -6.029 -12.565 1.00 85.31 103 GLY A C 1
ATOM 776 O O . GLY A 1 103 ? -10.158 -5.934 -11.874 1.00 85.31 103 GLY A O 1
ATOM 777 N N . PRO A 1 104 ? -11.151 -6.547 -13.802 1.00 84.56 104 PRO A N 1
ATOM 778 C CA . PRO A 1 104 ? -9.942 -7.067 -14.421 1.00 84.56 104 PRO A CA 1
ATOM 779 C C . PRO A 1 104 ? -9.017 -5.945 -14.902 1.00 84.56 104 PRO A C 1
ATOM 781 O O . PRO A 1 104 ? -9.451 -4.828 -15.169 1.00 84.56 104 PRO A O 1
ATOM 784 N N . GLY A 1 105 ? -7.743 -6.287 -15.089 1.00 84.75 105 GLY A N 1
ATOM 785 C CA . GLY A 1 105 ? -6.704 -5.364 -15.543 1.00 84.75 105 GLY A CA 1
ATOM 786 C C . GLY A 1 105 ? -5.709 -5.023 -14.438 1.00 84.75 105 GLY A C 1
ATOM 787 O O . GLY A 1 105 ? -5.742 -5.602 -13.355 1.00 84.75 105 GLY A O 1
ATOM 788 N N . ARG A 1 106 ? -4.800 -4.097 -14.748 1.00 85.50 106 ARG A N 1
ATOM 789 C CA . ARG A 1 106 ? -3.810 -3.570 -13.808 1.00 85.50 106 ARG A CA 1
ATOM 790 C C . ARG A 1 106 ? -4.086 -2.080 -13.613 1.00 85.50 106 ARG A C 1
ATOM 792 O O . ARG A 1 106 ? -3.612 -1.295 -14.429 1.00 85.50 106 ARG A O 1
ATOM 799 N N . PRO A 1 107 ? -4.886 -1.692 -12.609 1.00 86.12 107 PRO A N 1
ATOM 800 C CA . PRO A 1 107 ? -5.148 -0.282 -12.364 1.00 86.12 107 PRO A CA 1
ATOM 801 C C . PRO A 1 107 ? -3.851 0.406 -11.932 1.00 86.12 107 PRO A C 1
ATOM 803 O O . PRO A 1 107 ? -3.174 -0.080 -11.030 1.00 86.12 107 PRO A O 1
ATOM 806 N N . LEU A 1 108 ? -3.500 1.524 -12.565 1.00 86.88 108 LEU A N 1
ATOM 807 C CA . LEU A 1 108 ? -2.266 2.258 -12.265 1.00 86.88 108 LEU A CA 1
ATOM 808 C C . LEU A 1 108 ? -2.415 3.222 -11.085 1.00 86.88 108 LEU A C 1
ATOM 810 O O . LEU A 1 108 ? -1.421 3.715 -10.556 1.00 86.88 108 LEU A O 1
ATOM 814 N N . GLY A 1 109 ? -3.645 3.492 -10.647 1.00 88.69 109 GLY A N 1
ATOM 815 C CA . GLY A 1 109 ? -3.877 4.232 -9.417 1.00 88.69 109 GLY A CA 1
ATOM 816 C C . GLY A 1 109 ? -5.333 4.571 -9.160 1.00 88.69 109 GLY A C 1
ATOM 817 O O . GLY A 1 109 ? -6.241 4.120 -9.856 1.00 88.69 109 GLY A O 1
ATOM 818 N N . PHE A 1 110 ? -5.569 5.371 -8.125 1.00 91.12 110 PHE A N 1
ATOM 819 C CA . PHE A 1 110 ? -6.888 5.923 -7.846 1.00 91.12 110 PHE A CA 1
ATOM 820 C C . PHE A 1 110 ? -6.787 7.230 -7.067 1.00 91.12 110 PHE A C 1
ATOM 822 O O . PHE A 1 110 ? -5.807 7.479 -6.365 1.00 91.12 110 PHE A O 1
ATOM 829 N N . HIS A 1 111 ? -7.842 8.031 -7.144 1.00 89.38 111 HIS A N 1
ATOM 830 C CA . HIS A 1 111 ? -8.046 9.183 -6.276 1.00 89.38 111 HIS A CA 1
ATOM 831 C C . HIS A 1 111 ? -9.312 8.992 -5.459 1.00 89.38 111 HIS A C 1
ATOM 833 O O . HIS A 1 111 ? -10.345 8.575 -5.982 1.00 89.38 111 HIS A O 1
ATOM 839 N N . LEU A 1 112 ? -9.247 9.327 -4.175 1.00 88.44 112 LEU A N 1
ATOM 840 C CA . LEU A 1 112 ? -10.456 9.483 -3.383 1.00 88.44 112 LEU A CA 1
ATOM 841 C C . LEU A 1 112 ? -11.076 10.840 -3.711 1.00 88.44 112 LEU A C 1
ATOM 843 O O . LEU A 1 112 ? -10.402 11.867 -3.662 1.00 88.44 112 LEU A O 1
ATOM 847 N N . VAL A 1 113 ? -12.351 10.822 -4.079 1.00 85.38 113 VAL A N 1
ATOM 848 C CA . VAL A 1 113 ? -13.164 12.010 -4.343 1.00 85.38 113 VAL A CA 1
ATOM 849 C C . VAL A 1 113 ? -14.097 12.276 -3.165 1.00 85.38 113 VAL A C 1
ATOM 851 O O . VAL A 1 113 ? -14.259 11.435 -2.272 1.00 85.38 113 VAL A O 1
ATOM 854 N N . ASP A 1 114 ? -14.754 13.434 -3.183 1.00 81.94 114 ASP A N 1
ATOM 855 C CA . ASP A 1 114 ? -15.684 13.847 -2.135 1.00 81.94 114 ASP A CA 1
ATOM 856 C C . ASP A 1 114 ? -16.700 12.749 -1.779 1.00 81.94 114 ASP A C 1
ATOM 858 O O . ASP A 1 114 ? -17.337 12.116 -2.640 1.00 81.94 114 ASP A O 1
ATOM 862 N N . GLY A 1 115 ? -16.822 12.524 -0.468 1.00 77.31 115 GLY A N 1
ATOM 863 C CA . GLY A 1 115 ? -17.610 11.444 0.126 1.00 77.31 115 GLY A CA 1
ATOM 864 C C . GLY A 1 115 ? -16.867 10.110 0.270 1.00 77.31 115 GLY A C 1
ATOM 865 O O . GLY A 1 115 ? -17.498 9.120 0.625 1.00 77.31 115 GLY A O 1
ATOM 866 N N . GLY A 1 116 ? -15.558 10.055 -0.008 1.00 73.56 116 GLY A N 1
ATOM 867 C CA . GLY A 1 116 ? -14.746 8.840 0.152 1.00 73.56 116 GLY A CA 1
ATOM 868 C C . GLY A 1 116 ? -14.927 7.809 -0.966 1.00 73.56 116 GLY A C 1
ATOM 869 O O . GLY A 1 116 ? -14.548 6.651 -0.807 1.00 73.56 116 GLY A O 1
ATOM 870 N N . ARG A 1 117 ? -15.506 8.213 -2.102 1.00 79.75 117 ARG A N 1
ATOM 871 C CA . ARG A 1 117 ? -15.612 7.362 -3.299 1.00 79.75 117 ARG A CA 1
ATOM 872 C C . ARG A 1 117 ? -14.259 7.308 -4.008 1.00 79.75 117 ARG A C 1
ATOM 874 O O . ARG A 1 117 ? -13.520 8.283 -3.970 1.00 79.75 117 ARG A O 1
ATOM 881 N N . ALA A 1 118 ? -13.944 6.206 -4.682 1.00 80.38 118 ALA A N 1
ATOM 882 C CA . ALA A 1 118 ? -12.716 6.083 -5.464 1.00 80.38 118 ALA A CA 1
ATOM 883 C C . ALA A 1 118 ? -12.982 6.318 -6.958 1.00 80.38 118 ALA A C 1
ATOM 885 O O . ALA A 1 118 ? -13.870 5.694 -7.540 1.00 80.38 118 ALA A O 1
ATOM 886 N N . LEU A 1 119 ? -12.188 7.191 -7.575 1.00 77.88 119 LEU A N 1
ATOM 887 C CA . LEU A 1 119 ? -12.026 7.290 -9.021 1.00 77.88 119 LEU A CA 1
ATOM 888 C C . LEU A 1 119 ? -10.790 6.480 -9.418 1.00 77.88 119 LEU A C 1
ATOM 890 O O . LEU A 1 119 ? -9.677 6.827 -9.028 1.00 77.88 119 LEU A O 1
ATOM 894 N N . LEU A 1 120 ? -10.995 5.407 -10.175 1.00 78.31 120 LEU A N 1
ATOM 895 C CA . LEU A 1 120 ? -9.933 4.507 -10.618 1.00 78.31 120 LEU A CA 1
ATOM 896 C C . LEU A 1 120 ? -9.265 5.043 -11.885 1.00 78.31 120 LEU A C 1
ATOM 898 O O . LEU A 1 120 ? -9.945 5.458 -12.823 1.00 78.31 120 LEU A O 1
ATOM 902 N N . VAL A 1 121 ? -7.937 5.011 -11.902 1.00 73.00 121 VAL A N 1
ATOM 903 C CA . VAL A 1 121 ? -7.094 5.450 -13.016 1.00 73.00 121 VAL A CA 1
ATOM 904 C C . VAL A 1 121 ? -6.437 4.210 -13.625 1.00 73.00 121 VAL A C 1
ATOM 906 O O . VAL A 1 121 ? -5.818 3.414 -12.914 1.00 73.00 121 VAL A O 1
ATOM 909 N N . CYS A 1 122 ? -6.646 4.021 -14.930 1.00 65.81 122 CYS A N 1
ATOM 910 C CA . CYS A 1 122 ? -6.075 2.918 -15.705 1.00 65.81 122 CYS A CA 1
ATOM 911 C C . CYS A 1 122 ? -4.629 3.175 -16.101 1.00 65.81 122 CYS A C 1
ATOM 913 O O . CYS A 1 122 ? -4.252 4.354 -16.283 1.00 65.81 122 CYS A O 1
#

Radius of gyration: 19.38 Å; chains: 1; bounding box: 52×31×38 Å

Organism: Alexandrium catenella (NCBI:txid2925)

pLDDT: mean 77.14, std 14.06, range [41.44, 92.75]

Sequence (122 aa):
RMPPPYDDVAALDIEPERLAVMPGGSRGPVWPANLTGPFAKNERLKDATRLFEGTILGSESVAVAPSGDLVMLDKFGYVHRARPAAKGGDSYELVEAPPLYIGPGRPLGFHLVDGGRALLVC

Foldseek 3Di:
DADPPCPPDDPDDQPPVNCVVVVADPPGAHPVHPQDDPRNDDCVCVPPDDDCVVNARAWQEWDQFPQRKIWTAGQAQWIFIWHDDPPPDPDTDGDPDGTDHPDGGGFNYWDQDPPRDIDTHD

Secondary structure (DSSP, 8-state):
-PPTT-TT-------HHHHTTS---SSS--SS----GGGS---GGGG----STTT-S-EEEEEE-TTS-EEEEETTSEEEEEEE-SSSSS-EEE--SPPEE--SS---EEEEETTTEEEEE-